Protein AF-A0A518H692-F1 (afdb_monomer_lite)

Radius of gyration: 37.6 Å; chains: 1; bounding box: 102×54×109 Å

pLDDT: mean 84.06, std 17.87, range [44.78, 98.69]

Foldseek 3Di:
DDDDPPPPPPPPDPPPPPPPDPDDPVVLLVVLLVVCVVCLQFLLPAWDWDWDDDPNFIFIKIWGWDADPNDIDIDIDTQGGPPPVVSVVVVVVSSVVSNVVVVVVVVVVVVVVVVVVVVVVVVVVVVVVVPVPPPDDDDDDDDDDDDDDDDDDD

Secondary structure (DSSP, 8-state):
--------------------PPPPHHHHHHHHHHHHHHTHHHHHHH-EEEEEEETTEEEEEEEEEEEETTEEEEEEEEEEETT-HHHHHHHHHHHHHHHHHHHHHHHHHHHHHHHHHHHHHHHHHHHHHHHTTSSSS-----------------

Organism: NCBI:txid2527974

Sequence (154 aa):
MSDDPRRHDRPSGPGDGGRPTQPGLEERWDRVRAEMERAEFWLGRQGSIVLKPFEGRRYWVVRFRFDHEGRRRQGMLFIGREEDREMLRRARELLARFRSEALVLKLISRSARQAARARRGALRANRSARGDGLERDGREDVGERPLGTGWPSP

Structure (mmCIF, N/CA/C/O backbone):
data_AF-A0A518H692-F1
#
_entry.id   AF-A0A518H692-F1
#
loop_
_atom_site.group_PDB
_atom_site.id
_atom_site.type_symbol
_atom_site.label_atom_id
_atom_site.label_alt_id
_atom_site.label_comp_id
_atom_site.label_asym_id
_atom_site.label_entity_id
_atom_site.label_seq_id
_atom_site.pdbx_PDB_ins_code
_atom_site.Cartn_x
_atom_site.Cartn_y
_atom_site.Cartn_z
_atom_site.occupancy
_atom_site.B_iso_or_equiv
_atom_site.auth_seq_id
_atom_site.auth_comp_id
_atom_site.auth_asym_id
_atom_site.auth_atom_id
_atom_site.pdbx_PDB_model_num
ATOM 1 N N . MET A 1 1 ? -33.175 18.130 69.066 1.00 57.53 1 MET A N 1
ATOM 2 C CA . MET A 1 1 ? -33.574 18.555 67.709 1.00 57.53 1 MET A CA 1
ATOM 3 C C . MET A 1 1 ? -32.541 19.575 67.275 1.00 57.53 1 MET A C 1
ATOM 5 O O . MET A 1 1 ? -32.634 20.720 67.687 1.00 57.53 1 MET A O 1
ATOM 9 N N . SER A 1 2 ? -31.486 19.110 66.606 1.00 60.28 2 SER A N 1
ATOM 10 C CA . SER A 1 2 ? -30.355 19.940 66.190 1.00 60.28 2 SER A CA 1
ATOM 11 C C . SER A 1 2 ? -30.378 20.032 64.674 1.00 60.28 2 SER A C 1
ATOM 13 O O . SER A 1 2 ? -30.159 19.033 63.994 1.00 60.28 2 SER A O 1
ATOM 15 N N . ASP A 1 3 ? -30.710 21.223 64.192 1.00 58.41 3 ASP A N 1
ATOM 16 C CA . ASP A 1 3 ? -30.524 21.658 62.814 1.00 58.41 3 ASP A CA 1
ATOM 17 C C . ASP A 1 3 ? -29.018 21.700 62.524 1.00 58.41 3 ASP A C 1
ATOM 19 O O . ASP A 1 3 ? -28.269 22.381 63.228 1.00 58.41 3 ASP A O 1
ATOM 23 N N . ASP A 1 4 ? -28.566 20.936 61.530 1.00 63.81 4 ASP A N 1
ATOM 24 C CA . ASP A 1 4 ? -27.183 20.935 61.050 1.00 63.81 4 ASP A CA 1
ATOM 25 C C . ASP A 1 4 ? -27.114 21.729 59.730 1.00 63.81 4 ASP A C 1
ATOM 27 O O . ASP A 1 4 ? -27.521 21.220 58.681 1.00 63.81 4 ASP A O 1
ATOM 31 N N . PRO A 1 5 ? -26.635 22.990 59.740 1.00 63.28 5 PRO A N 1
ATOM 32 C CA . PRO A 1 5 ? -26.647 23.864 58.568 1.00 63.28 5 PRO A CA 1
ATOM 33 C C . PRO A 1 5 ? -25.449 23.660 57.625 1.00 63.28 5 PRO A C 1
ATOM 35 O O . PRO A 1 5 ? -25.175 24.513 56.781 1.00 63.28 5 PRO A O 1
ATOM 38 N N . ARG A 1 6 ? -24.715 22.544 57.702 1.00 60.72 6 ARG A N 1
ATOM 39 C CA . ARG A 1 6 ? -23.552 22.293 56.828 1.00 60.72 6 ARG A CA 1
ATOM 40 C C . ARG A 1 6 ? -23.940 21.638 55.501 1.00 60.72 6 ARG A C 1
ATOM 42 O O . ARG A 1 6 ? -23.401 20.601 55.112 1.00 60.72 6 ARG A O 1
ATOM 49 N N . ARG A 1 7 ? -24.837 22.283 54.747 1.00 54.28 7 ARG A N 1
ATOM 50 C CA . ARG A 1 7 ? -24.915 22.068 53.294 1.00 54.28 7 ARG A CA 1
ATOM 51 C C . ARG A 1 7 ? -23.679 22.701 52.669 1.00 54.28 7 ARG A C 1
ATOM 53 O O . ARG A 1 7 ? -23.650 23.884 52.360 1.00 54.28 7 ARG A O 1
ATOM 60 N N . HIS A 1 8 ? -22.641 21.889 52.517 1.00 59.16 8 HIS A N 1
ATOM 61 C CA . HIS A 1 8 ? -21.540 22.193 51.624 1.00 59.16 8 HIS A CA 1
ATOM 62 C C . HIS A 1 8 ? -22.097 22.340 50.207 1.00 59.16 8 HIS A C 1
ATOM 64 O O . HIS A 1 8 ? -22.421 21.343 49.558 1.00 59.16 8 HIS A O 1
ATOM 70 N N . ASP A 1 9 ? -22.189 23.584 49.742 1.00 57.19 9 ASP A N 1
ATOM 71 C CA . ASP A 1 9 ? -22.130 23.915 48.326 1.00 57.19 9 ASP A CA 1
ATOM 72 C C . ASP A 1 9 ? -20.892 23.226 47.748 1.00 57.19 9 ASP A C 1
ATOM 74 O O . ASP A 1 9 ? -19.757 23.681 47.904 1.00 57.19 9 ASP A O 1
ATOM 78 N N . ARG A 1 10 ? -21.093 22.062 47.126 1.00 58.75 10 ARG A N 1
ATOM 79 C CA . ARG A 1 10 ? -20.091 21.512 46.224 1.00 58.75 10 ARG A CA 1
ATOM 80 C C . ARG A 1 10 ? -20.118 22.411 44.995 1.00 58.75 10 ARG A C 1
ATOM 82 O O . ARG A 1 10 ? -21.146 22.422 44.316 1.00 58.75 10 ARG A O 1
ATOM 89 N N . PRO A 1 11 ? -19.036 23.140 44.678 1.00 60.62 11 PRO A N 1
ATOM 90 C CA . PRO A 1 11 ? -18.952 23.806 43.395 1.00 60.62 11 PRO A CA 1
ATOM 91 C C . PRO A 1 11 ? -19.070 22.727 42.318 1.00 60.62 11 PRO A C 1
ATOM 93 O O . PRO A 1 11 ? -18.228 21.832 42.222 1.00 60.62 11 PRO A O 1
ATOM 96 N N . SER A 1 12 ? -20.155 22.786 41.547 1.00 61.19 12 SER A N 1
ATOM 97 C CA . SER A 1 12 ? -20.291 22.088 40.275 1.00 61.19 12 SER A CA 1
ATOM 98 C C . SER A 1 12 ? -19.097 22.488 39.417 1.00 61.19 12 SER A C 1
ATOM 100 O O . SER A 1 12 ? -19.062 23.587 38.868 1.00 61.19 12 SER A O 1
ATOM 102 N N . GLY A 1 13 ? -18.072 21.637 39.391 1.00 56.56 13 GLY A N 1
ATOM 103 C CA . GLY A 1 13 ? -16.849 21.894 38.647 1.00 56.56 13 GLY A CA 1
ATOM 104 C C . GLY A 1 13 ? -17.178 22.088 37.165 1.00 56.56 13 GLY A C 1
ATOM 105 O O . GLY A 1 13 ? -17.755 21.181 36.561 1.00 56.56 13 GLY A O 1
ATOM 106 N N . PRO A 1 14 ? -16.831 23.234 36.554 1.00 65.56 14 PRO A N 1
ATOM 107 C CA . PRO A 1 14 ? -16.897 23.388 35.115 1.00 65.56 14 PRO A CA 1
ATOM 108 C C . PRO A 1 14 ? -15.701 22.631 34.548 1.00 65.56 14 PRO A C 1
ATOM 110 O O . PRO A 1 14 ? -14.556 23.067 34.626 1.00 65.56 14 PRO A O 1
ATOM 113 N N . GLY A 1 15 ? -15.961 21.434 34.053 1.00 53.59 15 GLY A N 1
ATOM 114 C CA . GLY A 1 15 ? -14.904 20.580 33.555 1.00 53.59 15 GLY A CA 1
ATOM 115 C C . GLY A 1 15 ? -15.472 19.280 33.050 1.00 53.59 15 GLY A C 1
ATOM 116 O O . GLY A 1 15 ? -15.056 18.218 33.504 1.00 53.59 15 GLY A O 1
ATOM 117 N N . ASP A 1 16 ? -16.408 19.361 32.102 1.00 56.88 16 ASP A N 1
ATOM 118 C CA . ASP A 1 16 ? -16.485 18.334 31.066 1.00 56.88 16 ASP A CA 1
ATOM 119 C C . ASP A 1 16 ? -15.114 18.344 30.378 1.00 56.88 16 ASP A C 1
ATOM 121 O O . ASP A 1 16 ? -14.845 19.124 29.464 1.00 56.88 16 ASP A O 1
ATOM 125 N N . GLY A 1 17 ? -14.173 17.628 30.999 1.00 51.72 17 GLY A N 1
ATOM 126 C CA . GLY A 1 17 ? -12.776 17.582 30.631 1.00 51.72 17 GLY A CA 1
ATOM 127 C C . GLY A 1 17 ? -12.732 17.041 29.226 1.00 51.72 17 GLY A C 1
ATOM 128 O O . GLY A 1 17 ? -12.916 15.839 29.048 1.00 51.72 17 GLY A O 1
ATOM 129 N N . GLY A 1 18 ? -12.563 17.966 28.273 1.00 50.31 18 GLY A N 1
ATOM 130 C CA . GLY A 1 18 ? -12.725 17.779 26.841 1.00 50.31 18 GLY A CA 1
ATOM 131 C C . GLY A 1 18 ? -12.237 16.413 26.415 1.00 50.31 18 GLY A C 1
ATOM 132 O O . GLY A 1 18 ? -11.042 16.203 26.195 1.00 50.31 18 GLY A O 1
ATOM 133 N N . ARG A 1 19 ? -13.173 15.463 26.339 1.00 61.16 19 ARG A N 1
ATOM 134 C CA . ARG A 1 19 ? -12.889 14.131 25.834 1.00 61.16 19 ARG A CA 1
ATOM 135 C C . ARG A 1 19 ? -12.364 14.387 24.425 1.00 61.16 19 ARG A C 1
ATOM 137 O O . ARG A 1 19 ? -13.111 14.988 23.655 1.00 61.16 19 ARG A O 1
ATOM 144 N N . PRO A 1 20 ? -11.106 14.037 24.099 1.00 64.19 20 PRO A N 1
ATOM 145 C CA . PRO A 1 20 ? -10.523 14.401 22.818 1.00 64.19 20 PRO A CA 1
ATOM 146 C C . PRO A 1 20 ? -11.466 13.897 21.733 1.00 64.19 20 PRO A C 1
ATOM 148 O O . PRO A 1 20 ? -11.676 12.685 21.605 1.00 64.19 20 PRO A O 1
ATOM 151 N N . THR A 1 21 ? -12.120 14.838 21.046 1.00 72.44 21 THR A N 1
ATOM 152 C CA . THR A 1 21 ? -13.078 14.539 19.990 1.00 72.44 21 THR A CA 1
ATOM 153 C C . THR A 1 21 ? -12.344 13.638 19.023 1.00 72.44 21 THR A C 1
ATOM 155 O O . THR A 1 21 ? -11.266 13.996 18.545 1.00 72.44 21 THR A O 1
ATOM 158 N N . GLN A 1 22 ? -12.852 12.420 18.827 1.00 74.44 22 GLN A N 1
ATOM 159 C CA . GLN A 1 22 ? -12.154 11.478 17.967 1.00 74.44 22 GLN A CA 1
ATOM 160 C C . GLN A 1 22 ? -11.944 12.146 16.606 1.00 74.44 22 GLN A C 1
ATOM 162 O O . GLN A 1 22 ? -12.906 12.708 16.073 1.00 74.44 22 GLN A O 1
ATOM 167 N N . PRO A 1 23 ? -10.717 12.099 16.056 1.00 84.44 23 PRO A N 1
ATOM 168 C CA . PRO A 1 23 ? -10.429 12.720 14.773 1.00 84.44 23 PRO A CA 1
ATOM 169 C C . PRO A 1 23 ? -11.419 12.203 13.735 1.00 84.44 23 PRO A C 1
ATOM 171 O O . PRO A 1 23 ? -11.777 11.018 13.763 1.00 84.44 23 PRO A O 1
ATOM 174 N N . GLY A 1 24 ? -11.877 13.082 12.845 1.00 93.06 24 GLY A N 1
ATOM 175 C CA . GLY A 1 24 ? -12.827 12.725 11.793 1.00 93.06 24 GLY A CA 1
ATOM 176 C C . GLY A 1 24 ? -12.300 11.585 10.916 1.00 93.06 24 GLY A C 1
ATOM 177 O O . GLY A 1 24 ? -11.098 11.323 10.868 1.00 93.06 24 GLY A O 1
ATOM 178 N N . LEU A 1 25 ? -13.198 10.885 10.214 1.00 93.50 25 LEU A N 1
ATOM 179 C CA . LEU A 1 25 ? -12.823 9.774 9.328 1.00 93.50 25 LEU A CA 1
ATOM 180 C C . LEU A 1 25 ? -11.729 10.177 8.326 1.00 93.50 25 LEU A C 1
ATOM 182 O O . LEU A 1 25 ? -10.778 9.423 8.147 1.00 93.50 25 LEU A O 1
ATOM 186 N N . GLU A 1 26 ? -11.853 11.361 7.721 1.00 95.75 26 GLU A N 1
ATOM 187 C CA . GLU A 1 26 ? -10.888 11.872 6.740 1.00 95.75 26 GLU A CA 1
ATOM 188 C C . GLU A 1 26 ? -9.513 12.116 7.362 1.00 95.75 26 GLU A C 1
ATOM 190 O O . GLU A 1 26 ? -8.518 11.619 6.853 1.00 95.75 26 GLU A O 1
ATOM 195 N N . GLU A 1 27 ? -9.449 12.749 8.533 1.00 95.81 27 GLU A N 1
ATOM 196 C CA . GLU A 1 27 ? -8.177 12.997 9.215 1.00 95.81 27 GLU A CA 1
ATOM 197 C C . GLU A 1 27 ? -7.475 11.689 9.618 1.00 95.81 27 GLU A C 1
ATOM 199 O O . GLU A 1 27 ? -6.256 11.553 9.499 1.00 95.81 27 GLU A O 1
ATOM 204 N N . ARG A 1 28 ? -8.239 10.688 10.079 1.00 96.06 28 ARG A N 1
ATOM 205 C CA . ARG A 1 28 ? -7.686 9.352 10.352 1.00 96.06 28 ARG A CA 1
ATOM 206 C C . ARG A 1 28 ? -7.175 8.698 9.075 1.00 96.06 28 ARG A C 1
ATOM 208 O O . ARG A 1 28 ? -6.087 8.123 9.084 1.00 96.06 28 ARG A O 1
ATOM 215 N N . TRP A 1 29 ? -7.950 8.789 7.997 1.00 97.69 29 TRP A N 1
ATOM 216 C CA . TRP A 1 29 ? -7.578 8.233 6.706 1.00 97.69 29 TRP A CA 1
ATOM 217 C C . TRP A 1 29 ? -6.313 8.888 6.147 1.00 97.69 29 TRP A C 1
ATOM 219 O O . TRP A 1 29 ? -5.428 8.163 5.703 1.00 97.69 29 TRP A O 1
ATOM 229 N N . ASP A 1 30 ? -6.169 10.208 6.237 1.00 97.81 30 ASP A N 1
ATOM 230 C CA . ASP A 1 30 ? -4.988 10.926 5.751 1.00 97.81 30 ASP A CA 1
ATOM 231 C C . ASP A 1 30 ? -3.711 10.474 6.458 1.00 97.81 30 ASP A C 1
ATOM 233 O O . ASP A 1 30 ? -2.684 10.254 5.811 1.00 97.81 30 ASP A O 1
ATOM 237 N N . ARG A 1 31 ? -3.776 10.230 7.773 1.00 97.62 31 ARG A N 1
ATOM 238 C CA . ARG A 1 31 ? -2.643 9.659 8.516 1.00 97.62 31 ARG A CA 1
ATOM 239 C C . ARG A 1 31 ? -2.301 8.254 8.025 1.00 97.62 31 ARG A C 1
ATOM 241 O O . ARG A 1 31 ? -1.138 7.974 7.744 1.00 97.62 31 ARG A O 1
ATOM 248 N N . VAL A 1 32 ? -3.299 7.375 7.896 1.00 97.94 32 VAL A N 1
ATOM 249 C CA . VAL A 1 32 ? -3.096 5.997 7.408 1.00 97.94 32 VAL A CA 1
ATOM 250 C C . VAL A 1 32 ? -2.525 6.002 5.993 1.00 97.94 32 VAL A C 1
ATOM 252 O O . VAL A 1 32 ? -1.575 5.274 5.707 1.00 97.94 32 VAL A O 1
ATOM 255 N N . ARG A 1 33 ? -3.072 6.846 5.118 1.00 98.50 33 ARG A N 1
ATOM 256 C CA . ARG A 1 33 ? -2.618 7.033 3.745 1.00 98.50 33 ARG A CA 1
ATOM 257 C C . ARG A 1 33 ? -1.160 7.481 3.712 1.00 98.50 33 ARG A C 1
ATOM 259 O O . ARG A 1 33 ? -0.373 6.829 3.035 1.00 98.50 33 ARG A O 1
ATOM 266 N N . ALA A 1 34 ? -0.789 8.513 4.469 1.00 98.38 34 ALA A N 1
ATOM 267 C CA . ALA A 1 34 ? 0.583 9.013 4.513 1.00 98.38 34 ALA A CA 1
ATOM 268 C C . ALA A 1 34 ? 1.578 7.938 4.988 1.00 98.38 34 ALA A C 1
ATOM 270 O O . ALA A 1 34 ? 2.657 7.793 4.413 1.00 98.38 34 ALA A O 1
ATOM 271 N N . GLU A 1 35 ? 1.218 7.135 5.995 1.00 98.25 35 GLU A N 1
ATOM 272 C CA . GLU A 1 35 ? 2.060 6.010 6.431 1.00 98.25 35 GLU A CA 1
ATOM 273 C C . GLU A 1 35 ? 2.166 4.904 5.374 1.00 98.25 35 GLU A C 1
ATOM 275 O O . GLU A 1 35 ? 3.233 4.316 5.180 1.00 98.25 35 GLU A O 1
ATOM 280 N N . MET A 1 36 ? 1.069 4.609 4.673 1.00 98.44 36 MET A N 1
ATOM 281 C CA . MET A 1 36 ? 1.078 3.639 3.581 1.00 98.44 36 MET A CA 1
ATOM 282 C C . MET A 1 36 ? 1.933 4.126 2.405 1.00 98.44 36 MET A C 1
ATOM 284 O O . MET A 1 36 ? 2.708 3.338 1.870 1.00 98.44 36 MET A O 1
ATOM 288 N N . GLU A 1 37 ? 1.847 5.404 2.039 1.00 98.25 37 GLU A N 1
ATOM 289 C CA . GLU A 1 37 ? 2.678 6.027 1.000 1.00 98.25 37 GLU A CA 1
ATOM 290 C C . GLU A 1 37 ? 4.166 6.004 1.391 1.00 98.25 37 GLU A C 1
ATOM 292 O O . GLU A 1 37 ? 5.004 5.586 0.595 1.00 98.25 37 GLU A O 1
ATOM 297 N N . ARG A 1 38 ? 4.515 6.300 2.654 1.00 97.69 38 ARG A N 1
ATOM 298 C CA . ARG A 1 38 ? 5.897 6.146 3.160 1.00 97.69 38 ARG A CA 1
ATOM 299 C C . ARG A 1 38 ? 6.445 4.723 3.009 1.00 97.69 38 ARG A C 1
ATOM 301 O O . ARG A 1 38 ? 7.649 4.535 2.832 1.00 97.69 38 ARG A O 1
ATOM 308 N N . ALA A 1 39 ? 5.579 3.717 3.100 1.00 97.19 39 ALA A N 1
ATOM 309 C CA . ALA A 1 39 ? 5.936 2.305 2.991 1.00 97.19 39 ALA A CA 1
ATOM 310 C C . ALA A 1 39 ? 5.647 1.697 1.603 1.00 97.19 39 ALA A C 1
ATOM 312 O O . ALA A 1 39 ? 5.743 0.473 1.448 1.00 97.19 39 ALA A O 1
ATOM 313 N N . GLU A 1 40 ? 5.315 2.514 0.598 1.00 97.38 40 GLU A N 1
ATOM 314 C CA . GLU A 1 40 ? 4.817 2.087 -0.716 1.00 97.38 40 GLU A CA 1
ATOM 315 C C . GLU A 1 40 ? 5.676 0.988 -1.350 1.00 97.38 40 GLU A C 1
ATOM 317 O O . GLU A 1 40 ? 5.162 -0.069 -1.729 1.00 97.38 40 GLU A O 1
ATOM 322 N N . PHE A 1 41 ? 6.998 1.189 -1.399 1.00 95.69 41 PHE A N 1
ATOM 323 C CA . PHE A 1 41 ? 7.930 0.243 -2.017 1.00 95.69 41 PHE A CA 1
ATOM 324 C C . PHE A 1 41 ? 7.805 -1.178 -1.441 1.00 95.69 41 PHE A C 1
ATOM 326 O O . PHE A 1 41 ? 7.829 -2.175 -2.173 1.00 95.69 41 PHE A O 1
ATOM 333 N N . TRP A 1 42 ? 7.642 -1.296 -0.122 1.00 96.81 42 TRP A N 1
ATOM 334 C CA . TRP A 1 42 ? 7.488 -2.586 0.550 1.00 96.81 42 TRP A CA 1
ATOM 335 C C . TRP A 1 42 ? 6.068 -3.133 0.409 1.00 96.81 42 TRP A C 1
ATOM 337 O O . TRP A 1 42 ? 5.882 -4.339 0.196 1.00 96.81 42 TRP A O 1
ATOM 347 N N . LEU A 1 43 ? 5.068 -2.256 0.488 1.00 97.44 43 LEU A N 1
ATOM 348 C CA . LEU A 1 43 ? 3.658 -2.611 0.368 1.00 97.44 43 LEU A CA 1
ATOM 349 C C . LEU A 1 43 ? 3.308 -3.147 -1.022 1.00 97.44 43 LEU A C 1
ATOM 351 O O . LEU A 1 43 ? 2.680 -4.206 -1.116 1.00 97.44 43 LEU A O 1
ATOM 355 N N . GLY A 1 44 ? 3.779 -2.503 -2.090 1.00 96.56 44 GLY A N 1
ATOM 356 C CA . GLY A 1 44 ? 3.548 -2.945 -3.467 1.00 96.56 44 GLY A CA 1
ATOM 357 C C . GLY A 1 44 ? 4.117 -4.339 -3.756 1.00 96.56 44 GLY A C 1
ATOM 358 O O . GLY A 1 44 ? 3.573 -5.081 -4.572 1.00 96.56 44 GLY A O 1
ATOM 359 N N . ARG A 1 45 ? 5.175 -4.748 -3.041 1.00 94.38 45 ARG A N 1
ATOM 360 C CA . ARG A 1 45 ? 5.835 -6.051 -3.237 1.00 94.38 45 ARG A CA 1
ATOM 361 C C . ARG A 1 45 ? 5.252 -7.176 -2.390 1.00 94.38 45 ARG A C 1
ATOM 363 O O . ARG A 1 45 ? 5.187 -8.311 -2.855 1.00 94.38 45 ARG A O 1
ATOM 370 N N . GLN A 1 46 ? 4.921 -6.896 -1.130 1.00 95.75 46 GLN A N 1
ATOM 371 C CA . GLN A 1 46 ? 4.594 -7.935 -0.141 1.00 95.75 46 GLN A CA 1
ATOM 372 C C . GLN A 1 46 ? 3.605 -7.487 0.944 1.00 95.75 46 GLN A C 1
ATOM 374 O O . GLN A 1 46 ? 3.428 -8.191 1.942 1.00 95.75 46 GLN A O 1
ATOM 379 N N . GLY A 1 47 ? 2.963 -6.331 0.773 1.00 97.31 47 GLY A N 1
ATOM 380 C CA . GLY A 1 47 ? 1.940 -5.841 1.689 1.00 97.31 47 GLY A CA 1
ATOM 381 C C . GLY A 1 47 ? 0.721 -6.760 1.708 1.00 97.31 47 GLY A C 1
ATOM 382 O O . GLY A 1 47 ? 0.278 -7.246 0.665 1.00 97.31 47 GLY A O 1
ATOM 383 N N . SER A 1 48 ? 0.159 -7.005 2.889 1.00 98.00 48 SER A N 1
ATOM 384 C CA . SER A 1 48 ? -1.115 -7.718 3.048 1.00 98.00 48 SER A CA 1
ATOM 385 C C . SER A 1 48 ? -1.929 -7.116 4.182 1.00 98.00 48 SER A C 1
ATOM 387 O O . SER A 1 48 ? -1.368 -6.721 5.201 1.00 98.00 48 SER A O 1
ATOM 389 N N . ILE A 1 49 ? -3.246 -7.052 4.001 1.00 98.50 49 ILE A N 1
ATOM 390 C CA . ILE A 1 49 ? -4.173 -6.573 5.025 1.00 98.50 49 ILE A CA 1
ATOM 391 C C . ILE A 1 49 ? -4.704 -7.780 5.789 1.00 98.50 49 ILE A C 1
ATOM 393 O O . ILE A 1 49 ? -5.173 -8.740 5.177 1.00 98.50 49 ILE A O 1
ATOM 397 N N . VAL A 1 50 ? -4.617 -7.736 7.113 1.00 98.25 50 VAL A N 1
ATOM 398 C CA . VAL A 1 50 ? -5.097 -8.794 8.005 1.00 98.25 50 VAL A CA 1
ATOM 399 C C . VAL A 1 50 ? -5.857 -8.188 9.177 1.00 98.25 50 VAL A C 1
ATOM 401 O O . VAL A 1 50 ? -5.627 -7.039 9.545 1.00 98.25 50 VAL A O 1
ATOM 404 N N . LEU A 1 51 ? -6.755 -8.967 9.769 1.00 98.25 51 LEU A N 1
ATOM 405 C CA . LEU A 1 51 ? -7.445 -8.601 11.000 1.00 98.25 51 LEU A CA 1
ATOM 406 C C . LEU A 1 51 ? -6.649 -9.144 12.192 1.00 98.25 51 LEU A C 1
ATOM 408 O O . LEU A 1 51 ? -6.342 -10.338 12.228 1.00 98.25 51 LEU A O 1
ATOM 412 N N . LYS A 1 52 ? -6.298 -8.289 13.156 1.00 97.44 52 LYS A N 1
ATOM 413 C CA . LYS A 1 52 ? -5.471 -8.652 14.315 1.00 97.44 52 LYS A CA 1
ATOM 414 C C . LYS A 1 52 ? -6.164 -8.266 15.630 1.00 97.44 52 LYS A C 1
ATOM 416 O O . LYS A 1 52 ? -6.633 -7.133 15.735 1.00 97.44 52 LYS A O 1
ATOM 421 N N . PRO A 1 53 ? -6.225 -9.161 16.634 1.00 97.50 53 PRO A N 1
ATOM 422 C CA . PRO A 1 53 ? -6.672 -8.790 17.971 1.00 97.50 53 PRO A CA 1
ATOM 423 C C . PRO A 1 53 ? -5.620 -7.916 18.678 1.00 97.50 53 PRO A C 1
ATOM 425 O O . PRO A 1 53 ? -4.421 -8.195 18.598 1.00 97.50 53 PRO A O 1
ATOM 428 N N . PHE A 1 54 ? -6.069 -6.866 19.361 1.00 95.31 54 PHE A N 1
ATOM 429 C CA . PHE A 1 54 ? -5.259 -5.961 20.175 1.00 95.31 54 PHE A CA 1
ATOM 430 C C . PHE A 1 54 ? -6.139 -5.347 21.275 1.00 95.31 54 PHE A C 1
ATOM 432 O O . PHE A 1 54 ? -7.204 -4.811 20.975 1.00 95.31 54 PHE A O 1
ATOM 439 N N . GLU A 1 55 ? -5.725 -5.471 2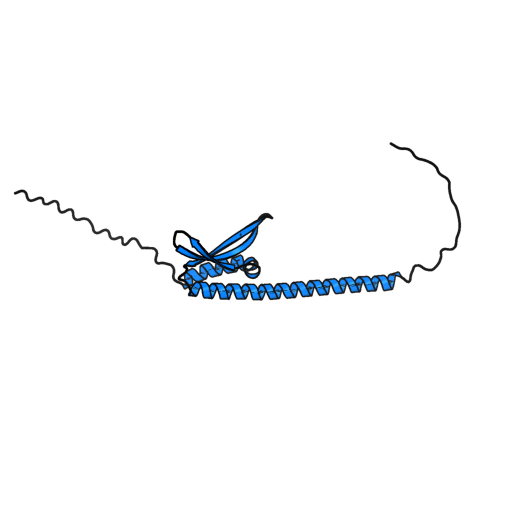2.541 1.00 94.38 55 GLU A N 1
ATOM 440 C CA . GLU A 1 55 ? -6.436 -4.913 23.711 1.00 94.38 55 GLU A CA 1
ATOM 441 C C . GLU A 1 55 ? -7.943 -5.248 23.755 1.00 94.38 55 GLU A C 1
ATOM 443 O O . GLU A 1 55 ? -8.798 -4.389 23.955 1.00 94.38 55 GLU A O 1
ATOM 448 N N . GLY A 1 56 ? -8.293 -6.514 23.500 1.00 96.12 56 GLY A N 1
ATOM 449 C CA . GLY A 1 56 ? -9.688 -6.980 23.529 1.00 96.12 56 GLY A CA 1
ATOM 450 C C . GLY A 1 56 ? -10.555 -6.515 22.350 1.00 96.12 56 GLY A C 1
ATOM 451 O O . GLY A 1 56 ? -11.751 -6.790 22.326 1.00 96.12 56 GLY A O 1
ATOM 452 N N . ARG A 1 57 ? -9.972 -5.838 21.355 1.00 97.00 57 ARG A N 1
ATOM 453 C CA . ARG A 1 57 ? -10.641 -5.416 20.114 1.00 97.00 57 ARG A CA 1
ATOM 454 C C . ARG A 1 57 ? -9.920 -5.979 18.896 1.00 97.00 57 ARG A C 1
ATOM 456 O O . ARG A 1 57 ? -8.809 -6.494 19.006 1.00 97.00 57 ARG A O 1
ATOM 463 N N . ARG A 1 58 ? -10.541 -5.903 17.719 1.00 97.88 58 ARG A N 1
ATOM 464 C CA . ARG A 1 58 ? -9.930 -6.339 16.455 1.00 97.88 58 ARG A CA 1
ATOM 465 C C . ARG A 1 58 ? -9.677 -5.136 15.559 1.00 97.88 58 ARG A C 1
ATOM 467 O O . ARG A 1 58 ? -10.520 -4.252 15.444 1.00 97.88 58 ARG A O 1
ATOM 474 N N . TYR A 1 59 ? -8.506 -5.117 14.935 1.00 98.12 59 TYR A N 1
ATOM 475 C CA . TYR A 1 59 ? -8.050 -4.028 14.081 1.00 98.12 59 TYR A CA 1
ATOM 476 C C . TYR A 1 59 ? -7.582 -4.554 12.733 1.00 98.12 59 TYR A C 1
ATOM 478 O O . TYR A 1 59 ? -6.874 -5.564 12.653 1.00 98.12 59 TYR A O 1
ATOM 486 N N . TRP A 1 60 ? -7.946 -3.847 11.671 1.00 98.44 60 TRP A N 1
ATOM 487 C CA . TRP A 1 60 ? -7.341 -4.034 10.365 1.00 98.44 60 TRP A CA 1
ATOM 488 C C . TRP A 1 60 ? -5.927 -3.469 10.388 1.00 98.44 60 TRP A C 1
ATOM 490 O O . TRP A 1 60 ? -5.709 -2.311 10.748 1.00 98.44 60 TRP A O 1
ATOM 500 N N . VAL A 1 61 ? -4.962 -4.292 9.990 1.00 98.38 61 VAL A N 1
ATOM 501 C CA . VAL A 1 61 ? -3.557 -3.899 9.902 1.00 98.38 61 VAL A CA 1
ATOM 502 C C . VAL A 1 61 ? -2.981 -4.271 8.545 1.00 98.38 61 VAL A C 1
ATOM 504 O O . VAL A 1 61 ? -3.258 -5.347 8.009 1.00 98.38 61 VAL A O 1
ATOM 507 N N . VAL A 1 62 ? -2.136 -3.401 7.999 1.00 98.38 62 VAL A N 1
ATOM 508 C CA . VAL A 1 62 ? -1.280 -3.726 6.858 1.00 98.38 62 VAL A CA 1
ATOM 509 C C . VAL A 1 62 ? 0.040 -4.253 7.389 1.00 98.38 62 VAL A C 1
ATOM 511 O O . VAL A 1 62 ? 0.748 -3.547 8.100 1.00 98.38 62 VAL A O 1
ATOM 514 N N . ARG A 1 63 ? 0.398 -5.488 7.041 1.00 97.94 63 ARG A N 1
ATOM 515 C CA . ARG A 1 63 ? 1.709 -6.070 7.354 1.00 97.94 63 ARG A CA 1
ATOM 516 C C . ARG A 1 63 ? 2.588 -6.111 6.113 1.00 97.94 63 ARG A C 1
ATOM 518 O O . ARG A 1 63 ? 2.116 -6.437 5.022 1.00 97.94 63 ARG A O 1
ATOM 525 N N . PHE A 1 64 ? 3.873 -5.859 6.301 1.00 97.62 64 PHE A N 1
ATOM 526 C CA . PHE A 1 64 ? 4.897 -5.991 5.268 1.00 97.62 64 PHE A CA 1
ATOM 527 C C . PHE A 1 64 ? 6.230 -6.380 5.893 1.00 97.62 64 PHE A C 1
ATOM 529 O O . PHE A 1 64 ? 6.386 -6.391 7.113 1.00 97.62 64 PHE A O 1
ATOM 536 N N . ARG A 1 65 ? 7.198 -6.735 5.052 1.00 96.75 65 ARG A N 1
ATOM 537 C CA . ARG A 1 65 ? 8.572 -6.969 5.491 1.00 96.75 65 ARG A CA 1
ATOM 538 C C . ARG A 1 65 ? 9.484 -5.934 4.855 1.00 96.75 65 ARG A C 1
ATOM 540 O O . ARG A 1 65 ? 9.203 -5.466 3.754 1.00 96.75 65 ARG A O 1
ATOM 547 N N . PHE A 1 66 ? 10.552 -5.600 5.548 1.00 95.31 66 PHE A N 1
ATOM 548 C CA . PHE A 1 66 ? 11.582 -4.690 5.071 1.00 95.31 66 PHE A CA 1
ATOM 549 C C . PHE A 1 66 ? 12.928 -5.141 5.627 1.00 95.31 66 PHE A C 1
ATOM 551 O O . PHE A 1 66 ? 12.973 -5.859 6.630 1.00 95.31 66 PHE A O 1
ATOM 558 N N . ASP A 1 67 ? 14.005 -4.751 4.960 1.00 95.44 67 ASP A N 1
ATOM 559 C CA . ASP A 1 67 ? 15.357 -5.020 5.434 1.00 95.44 67 ASP A CA 1
ATOM 560 C C . ASP A 1 67 ? 15.853 -3.815 6.236 1.00 95.44 67 ASP A C 1
ATOM 562 O O . ASP A 1 67 ? 15.725 -2.669 5.806 1.00 95.44 67 ASP A O 1
ATOM 566 N N . HIS A 1 68 ? 16.392 -4.078 7.421 1.00 93.38 68 HIS A N 1
ATOM 567 C CA . HIS A 1 68 ? 16.975 -3.079 8.307 1.00 93.38 68 HIS A CA 1
ATOM 568 C C . HIS A 1 68 ? 18.261 -3.659 8.888 1.00 93.38 68 HIS A C 1
ATOM 570 O O . HIS A 1 68 ? 18.227 -4.729 9.499 1.00 93.38 68 HIS A O 1
ATOM 576 N N . GLU A 1 69 ? 19.391 -2.995 8.628 1.00 95.12 69 GLU A N 1
ATOM 577 C CA . GLU A 1 69 ? 20.725 -3.444 9.065 1.00 95.12 69 GLU A CA 1
ATOM 578 C C . GLU A 1 69 ? 21.049 -4.882 8.610 1.00 95.12 69 GLU A C 1
ATOM 580 O O . GLU A 1 69 ? 21.519 -5.723 9.373 1.00 95.12 69 GLU A O 1
ATOM 585 N N . GLY A 1 70 ? 20.707 -5.208 7.357 1.00 95.31 70 GLY A N 1
ATOM 586 C CA . GLY A 1 70 ? 20.918 -6.543 6.782 1.00 95.31 70 GLY A CA 1
ATOM 587 C C . GLY A 1 70 ? 19.996 -7.639 7.334 1.00 95.31 70 GLY A C 1
ATOM 588 O O . GLY A 1 70 ? 20.124 -8.798 6.942 1.00 95.31 70 GLY A O 1
ATOM 589 N N . ARG A 1 71 ? 19.049 -7.304 8.221 1.00 95.62 71 ARG A N 1
ATOM 590 C CA . ARG A 1 71 ? 18.088 -8.250 8.800 1.00 95.62 71 ARG A CA 1
ATOM 591 C C . ARG A 1 71 ? 16.678 -7.974 8.300 1.00 95.62 71 ARG A C 1
ATOM 593 O O . ARG A 1 71 ? 16.211 -6.836 8.304 1.00 95.62 71 ARG A O 1
ATOM 600 N N . ARG A 1 72 ? 15.953 -9.041 7.959 1.00 95.06 72 ARG A N 1
ATOM 601 C CA . ARG A 1 72 ? 14.548 -8.944 7.556 1.00 95.06 72 ARG A CA 1
ATOM 602 C C . ARG A 1 72 ? 13.658 -8.727 8.779 1.00 95.06 72 ARG A C 1
ATOM 604 O O . ARG A 1 72 ? 13.577 -9.583 9.659 1.00 95.06 72 ARG A O 1
ATOM 611 N N . ARG A 1 73 ? 12.963 -7.595 8.824 1.00 96.50 73 ARG A N 1
ATOM 612 C CA . ARG A 1 73 ? 12.001 -7.216 9.870 1.00 96.50 73 ARG A CA 1
ATOM 613 C C . ARG A 1 73 ? 10.575 -7.236 9.322 1.00 96.50 73 ARG A C 1
ATOM 615 O O . ARG A 1 73 ? 10.358 -7.196 8.109 1.00 96.50 73 ARG A O 1
ATOM 622 N N . GLN A 1 74 ? 9.593 -7.318 10.218 1.00 97.19 74 GLN A N 1
ATOM 623 C CA . GLN A 1 74 ? 8.173 -7.209 9.881 1.00 97.19 74 GLN A CA 1
ATOM 624 C C . GLN A 1 74 ? 7.620 -5.886 10.413 1.00 97.19 74 GLN A C 1
ATOM 626 O O . GLN A 1 74 ? 7.655 -5.643 11.615 1.00 97.19 74 GLN A O 1
ATOM 631 N N . GLY A 1 75 ? 7.094 -5.060 9.511 1.00 96.69 75 GLY A N 1
ATOM 632 C CA . GLY A 1 75 ? 6.360 -3.839 9.831 1.00 96.69 75 GLY A CA 1
ATOM 633 C C . GLY A 1 75 ? 4.856 -4.098 9.881 1.00 96.69 75 GLY A C 1
ATOM 634 O O . GLY A 1 75 ? 4.345 -5.005 9.210 1.00 96.69 75 GLY A O 1
ATOM 635 N N . MET A 1 76 ? 4.149 -3.308 10.686 1.00 97.81 76 MET A N 1
ATOM 636 C CA . MET A 1 76 ? 2.687 -3.297 10.751 1.00 97.81 76 MET A CA 1
ATOM 637 C C . MET A 1 76 ? 2.193 -1.851 10.822 1.00 97.81 76 MET A C 1
ATOM 639 O O . MET A 1 76 ? 2.744 -1.064 11.585 1.00 97.81 76 MET A O 1
ATOM 643 N N . LEU A 1 77 ? 1.151 -1.525 10.060 1.00 97.69 77 LEU A N 1
ATOM 644 C CA . LEU A 1 77 ? 0.438 -0.247 10.114 1.00 97.69 77 LEU A CA 1
ATOM 645 C C . LEU A 1 77 ? -1.016 -0.514 10.479 1.00 97.69 77 LEU A C 1
ATOM 647 O O . LEU A 1 77 ? -1.654 -1.364 9.857 1.00 97.69 77 LEU A O 1
ATOM 651 N N . PHE A 1 78 ? -1.540 0.191 11.474 1.00 97.69 78 PHE A N 1
ATOM 652 C CA . PHE A 1 78 ? -2.947 0.097 11.851 1.00 97.69 78 PHE A CA 1
ATOM 653 C C . PHE A 1 78 ? -3.789 0.966 10.916 1.00 97.69 78 PHE A C 1
ATOM 655 O O . PHE A 1 78 ? -3.482 2.136 10.725 1.00 97.69 78 PHE A O 1
ATOM 662 N N . ILE A 1 79 ? -4.837 0.382 10.336 1.00 97.56 79 ILE A N 1
ATOM 663 C CA . ILE A 1 79 ? -5.784 1.085 9.458 1.00 97.56 79 ILE A CA 1
ATOM 664 C C . ILE A 1 79 ? -6.959 1.614 10.281 1.00 97.56 79 ILE A C 1
ATOM 666 O O . ILE A 1 79 ? -7.347 2.767 10.159 1.00 97.56 79 ILE A O 1
ATOM 670 N N . GLY A 1 80 ? -7.545 0.751 11.107 1.00 96.69 80 GLY A N 1
ATOM 671 C CA . GLY A 1 80 ? -8.794 1.022 11.809 1.00 96.69 80 GLY A CA 1
ATOM 672 C C . GLY A 1 80 ? -9.291 -0.209 12.551 1.00 96.69 80 GLY A C 1
ATOM 673 O O . GLY A 1 80 ? -8.647 -1.263 12.522 1.00 96.69 80 GLY A O 1
ATOM 674 N N . ARG A 1 81 ? -10.427 -0.084 13.226 1.00 97.31 81 ARG A N 1
ATOM 675 C CA . ARG A 1 81 ? -11.108 -1.193 13.900 1.00 97.31 81 ARG A CA 1
ATOM 676 C C . ARG A 1 81 ? -11.827 -2.088 12.895 1.00 97.31 81 ARG A C 1
ATOM 678 O O . ARG A 1 81 ? -11.964 -1.738 11.726 1.00 97.31 81 ARG A O 1
ATOM 685 N N . GLU A 1 82 ? -12.284 -3.253 13.340 1.00 97.94 82 GLU A N 1
ATOM 686 C CA . GLU A 1 82 ? -13.030 -4.210 12.513 1.00 97.94 82 GLU A CA 1
ATOM 687 C C . GLU A 1 82 ? -14.247 -3.573 11.821 1.00 97.94 82 GLU A C 1
ATOM 689 O O . GLU A 1 82 ? -14.498 -3.844 10.643 1.00 97.94 82 GLU A O 1
ATOM 694 N N . GLU A 1 83 ? -14.941 -2.680 12.529 1.00 97.00 83 GLU A N 1
ATOM 695 C CA . GLU A 1 83 ? -16.112 -1.934 12.067 1.00 97.00 83 GLU A CA 1
ATOM 696 C C . GLU A 1 83 ? -15.808 -0.837 11.026 1.00 97.00 83 GLU A C 1
ATOM 698 O O . GLU A 1 83 ? -16.712 -0.437 10.289 1.00 97.00 83 GLU A O 1
ATOM 703 N N . ASP A 1 84 ? -14.553 -0.394 10.884 1.00 96.69 84 ASP A N 1
ATOM 704 C CA . ASP A 1 84 ? -14.149 0.690 9.974 1.00 96.69 84 ASP A CA 1
ATOM 705 C C . ASP A 1 84 ? -14.041 0.216 8.506 1.00 96.69 84 ASP A C 1
ATOM 707 O O . ASP A 1 84 ? -12.980 0.263 7.869 1.00 96.69 84 ASP A O 1
ATOM 711 N N . ARG A 1 85 ? -15.158 -0.253 7.937 1.00 97.50 85 ARG A N 1
ATOM 712 C CA . ARG A 1 85 ? -15.216 -0.836 6.582 1.00 97.50 85 ARG A CA 1
ATOM 713 C C . ARG A 1 85 ? -14.759 0.126 5.487 1.00 97.50 85 ARG A C 1
ATOM 715 O O . ARG A 1 85 ? -14.141 -0.311 4.518 1.00 97.50 85 ARG A O 1
ATOM 722 N N . GLU A 1 86 ? -15.030 1.417 5.649 1.00 97.62 86 GLU A N 1
ATOM 723 C CA . GLU A 1 86 ? -14.633 2.432 4.673 1.00 97.62 86 GLU A CA 1
ATOM 724 C C . GLU A 1 86 ? -13.112 2.651 4.661 1.00 97.62 86 GLU A C 1
ATOM 726 O O . GLU A 1 86 ? -12.507 2.657 3.589 1.00 97.62 86 GLU A O 1
ATOM 731 N N . MET A 1 87 ? -12.455 2.709 5.829 1.00 97.56 87 MET A N 1
ATOM 732 C CA . MET A 1 87 ? -10.985 2.774 5.879 1.00 97.56 87 MET A CA 1
ATOM 733 C C . MET A 1 87 ? -10.354 1.516 5.273 1.00 97.56 87 MET A C 1
ATOM 735 O O . MET A 1 87 ? -9.377 1.608 4.530 1.00 97.56 87 MET A O 1
ATOM 739 N N . LEU A 1 88 ? -10.939 0.338 5.520 1.00 98.31 88 LEU A N 1
ATOM 740 C CA . LEU A 1 88 ? -10.489 -0.908 4.900 1.00 98.31 88 LEU A CA 1
ATOM 741 C C . LEU A 1 88 ? -10.612 -0.876 3.369 1.00 98.31 88 LEU A C 1
ATOM 743 O O . LEU A 1 88 ? -9.693 -1.325 2.678 1.00 98.31 88 LEU A O 1
ATOM 747 N N . ARG A 1 89 ? -11.733 -0.378 2.834 1.00 98.56 89 ARG A N 1
ATOM 748 C CA . ARG A 1 89 ? -11.956 -0.251 1.386 1.00 98.56 89 ARG A CA 1
ATOM 749 C C . ARG A 1 89 ? -10.888 0.642 0.755 1.00 98.56 89 ARG A C 1
ATOM 751 O O . ARG A 1 89 ? -10.185 0.187 -0.148 1.00 98.56 89 ARG A O 1
ATOM 758 N N . ARG A 1 90 ? -10.693 1.850 1.294 1.00 98.62 90 ARG A N 1
ATOM 759 C CA . ARG A 1 90 ? -9.684 2.801 0.802 1.00 98.62 90 ARG A CA 1
ATOM 760 C C . ARG A 1 90 ? -8.259 2.239 0.902 1.00 98.62 90 ARG A C 1
ATOM 762 O O . ARG A 1 90 ? -7.483 2.346 -0.045 1.00 98.62 90 ARG A O 1
ATOM 769 N N . ALA A 1 91 ? -7.923 1.550 1.997 1.00 98.56 91 ALA A N 1
ATOM 770 C CA . ALA A 1 91 ? -6.620 0.895 2.156 1.00 98.56 91 ALA A CA 1
ATOM 771 C C . ALA A 1 91 ? -6.387 -0.222 1.124 1.00 98.56 91 ALA A C 1
ATOM 773 O O . ALA A 1 91 ? -5.276 -0.378 0.612 1.00 98.56 91 ALA A O 1
ATOM 774 N N . ARG A 1 92 ? -7.423 -1.005 0.791 1.00 98.69 92 ARG A N 1
ATOM 775 C CA . ARG A 1 92 ? -7.346 -2.039 -0.255 1.00 98.69 92 ARG A CA 1
ATOM 776 C C . ARG A 1 92 ? -7.113 -1.434 -1.633 1.00 98.69 92 ARG A C 1
ATOM 778 O O . ARG A 1 92 ? -6.276 -1.952 -2.369 1.00 98.69 92 ARG A O 1
ATOM 785 N N . GLU A 1 93 ? -7.815 -0.356 -1.959 1.00 98.69 93 GLU A N 1
ATOM 786 C CA . GLU A 1 93 ? -7.652 0.367 -3.225 1.00 98.69 93 GLU A CA 1
ATOM 787 C C . GLU A 1 93 ? -6.241 0.942 -3.359 1.00 98.69 93 GLU A C 1
ATOM 789 O O . GLU A 1 93 ? -5.574 0.715 -4.370 1.00 98.69 93 GLU A O 1
ATOM 794 N N . LEU A 1 94 ? -5.738 1.592 -2.308 1.00 98.50 94 LEU A N 1
ATOM 795 C CA . LEU A 1 94 ? -4.379 2.127 -2.289 1.00 98.50 94 LEU A CA 1
ATOM 796 C C . LEU A 1 94 ? -3.326 1.017 -2.440 1.00 98.50 94 LEU A C 1
ATOM 798 O O . LEU A 1 94 ? -2.415 1.121 -3.259 1.00 98.50 94 LEU A O 1
ATOM 802 N N . LEU A 1 95 ? -3.489 -0.102 -1.727 1.00 98.44 95 LEU A N 1
ATOM 803 C CA . LEU A 1 95 ? -2.589 -1.250 -1.856 1.00 98.44 95 LEU A CA 1
ATOM 804 C C . LEU A 1 95 ? -2.635 -1.878 -3.260 1.00 98.44 95 LEU A C 1
ATOM 806 O O . LEU A 1 95 ? -1.609 -2.348 -3.758 1.00 98.44 95 LEU A O 1
ATOM 810 N N . ALA A 1 96 ? -3.804 -1.912 -3.903 1.00 98.31 96 ALA A N 1
ATOM 811 C CA . ALA A 1 96 ? -3.942 -2.395 -5.274 1.00 98.31 96 ALA A CA 1
ATOM 812 C C . ALA A 1 96 ? -3.190 -1.493 -6.265 1.00 98.31 96 ALA A C 1
ATOM 814 O O . ALA A 1 96 ? -2.489 -2.016 -7.136 1.00 98.31 96 ALA A O 1
ATOM 815 N N . ARG A 1 97 ? -3.252 -0.167 -6.080 1.00 98.44 97 ARG A N 1
ATOM 816 C CA . ARG A 1 97 ? -2.472 0.797 -6.872 1.00 98.44 97 ARG A CA 1
ATOM 817 C C . ARG A 1 97 ? -0.971 0.550 -6.744 1.00 98.44 97 ARG A C 1
ATOM 819 O O . ARG A 1 97 ? -0.335 0.262 -7.756 1.00 98.44 97 ARG A O 1
ATOM 826 N N . PHE A 1 98 ? -0.437 0.484 -5.522 1.00 97.88 98 PHE A N 1
ATOM 827 C CA . PHE A 1 98 ? 0.990 0.196 -5.297 1.00 97.88 98 PHE A CA 1
ATOM 828 C C . PHE A 1 98 ? 1.448 -1.112 -5.956 1.00 97.88 98 PHE A C 1
ATOM 830 O O . PHE A 1 98 ? 2.549 -1.210 -6.498 1.00 97.88 98 PHE A O 1
ATOM 837 N N . ARG A 1 99 ? 0.600 -2.149 -5.937 1.00 97.50 99 ARG A N 1
ATOM 838 C CA . ARG A 1 99 ? 0.897 -3.425 -6.605 1.00 97.50 99 ARG A CA 1
ATOM 839 C C . ARG A 1 99 ? 0.917 -3.290 -8.123 1.00 97.50 99 ARG A C 1
ATOM 841 O O . ARG A 1 99 ? 1.792 -3.875 -8.758 1.00 97.50 99 ARG A O 1
ATOM 848 N N . SER A 1 100 ? -0.024 -2.547 -8.702 1.00 96.94 100 SER A N 1
ATOM 849 C CA . SER A 1 100 ? -0.057 -2.312 -10.148 1.00 96.94 100 SER A CA 1
ATOM 850 C C . SER A 1 100 ? 1.209 -1.592 -10.626 1.00 96.94 100 SER A C 1
ATOM 852 O O . SER A 1 100 ? 1.846 -2.034 -11.582 1.00 96.94 100 SER A O 1
ATOM 854 N N . GLU A 1 101 ? 1.663 -0.585 -9.883 1.00 95.69 101 GLU A N 1
ATOM 855 C CA . GLU A 1 101 ? 2.878 0.173 -10.186 1.00 95.69 101 GLU A CA 1
ATOM 856 C C . GLU A 1 101 ? 4.139 -0.692 -10.022 1.00 95.69 101 GLU A C 1
ATOM 858 O O . GLU A 1 101 ? 5.003 -0.741 -10.906 1.00 95.69 101 GLU A O 1
ATOM 863 N N . ALA A 1 102 ? 4.207 -1.496 -8.955 1.00 94.75 102 ALA A N 1
ATOM 864 C CA . ALA A 1 102 ? 5.299 -2.446 -8.748 1.00 94.75 102 ALA A CA 1
ATOM 865 C C . ALA A 1 102 ? 5.398 -3.501 -9.871 1.00 94.75 102 ALA A C 1
ATOM 867 O O . ALA A 1 102 ? 6.503 -3.931 -10.226 1.00 94.75 102 ALA A O 1
ATOM 868 N N . LEU A 1 103 ? 4.269 -3.924 -10.452 1.00 94.25 103 LEU A N 1
ATOM 869 C CA . LEU A 1 103 ? 4.253 -4.844 -11.593 1.00 94.25 103 LEU A CA 1
ATOM 870 C C . LEU A 1 103 ? 4.825 -4.197 -12.858 1.00 94.25 103 LEU A C 1
ATOM 872 O O . LEU A 1 103 ? 5.623 -4.839 -13.548 1.00 94.25 103 LEU A O 1
ATOM 876 N N . VAL A 1 104 ? 4.484 -2.935 -13.130 1.00 94.94 104 VAL A N 1
ATOM 877 C CA . VAL A 1 104 ? 5.039 -2.178 -14.264 1.00 94.94 104 VAL A CA 1
ATOM 878 C C . VAL A 1 104 ? 6.557 -2.053 -14.130 1.00 94.94 104 VAL A C 1
ATOM 880 O O . VAL A 1 104 ? 7.292 -2.419 -15.051 1.00 94.94 104 VAL A O 1
ATOM 883 N N . LEU A 1 105 ? 7.056 -1.657 -12.955 1.00 93.50 105 LEU A N 1
ATOM 884 C CA . LEU A 1 105 ? 8.499 -1.571 -12.697 1.00 93.50 105 LEU A CA 1
ATOM 885 C C . LEU A 1 105 ? 9.202 -2.925 -12.863 1.00 93.50 105 LEU A C 1
ATOM 887 O O . LEU A 1 105 ? 10.302 -3.004 -13.423 1.00 93.50 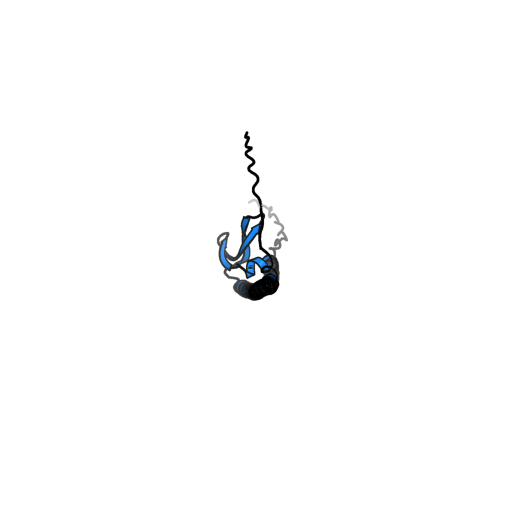105 LEU A O 1
ATOM 891 N N . LYS A 1 106 ? 8.567 -4.016 -12.418 1.00 91.94 106 LYS A N 1
ATOM 892 C CA . LYS A 1 106 ? 9.091 -5.378 -12.593 1.00 91.94 106 LYS A CA 1
ATOM 893 C C . LYS A 1 106 ? 9.185 -5.762 -14.070 1.00 91.94 106 LYS A C 1
ATOM 895 O O . LYS A 1 106 ? 10.169 -6.400 -14.459 1.00 91.94 106 LYS A O 1
ATOM 900 N N . LEU A 1 107 ? 8.193 -5.384 -14.875 1.00 95.44 107 LEU A N 1
ATOM 901 C CA . LEU A 1 107 ? 8.184 -5.627 -16.314 1.00 95.44 107 LEU A CA 1
ATOM 902 C C . LEU A 1 107 ? 9.307 -4.847 -17.004 1.00 95.44 107 LEU A C 1
ATOM 904 O O . LEU A 1 107 ? 10.138 -5.468 -17.665 1.00 95.44 107 LEU A O 1
ATOM 908 N N . ILE A 1 108 ? 9.414 -3.537 -16.756 1.00 95.56 108 ILE A N 1
ATOM 909 C CA . ILE A 1 108 ? 10.491 -2.684 -17.292 1.00 95.56 108 ILE A CA 1
ATOM 910 C C . ILE A 1 108 ? 11.865 -3.267 -16.931 1.00 95.56 108 ILE A C 1
ATOM 912 O O . ILE A 1 108 ? 12.717 -3.475 -17.796 1.00 95.56 108 ILE A O 1
ATOM 916 N N . SER A 1 109 ? 12.058 -3.638 -15.664 1.00 93.50 109 SER A N 1
ATOM 917 C CA . SER A 1 109 ? 13.309 -4.235 -15.174 1.00 93.50 109 SER A CA 1
ATOM 918 C C . SER A 1 109 ? 13.630 -5.586 -15.822 1.00 93.50 109 SER A C 1
ATOM 920 O O . SER A 1 109 ? 14.796 -5.979 -15.933 1.00 93.50 109 SER A O 1
ATOM 922 N N . ARG A 1 110 ? 12.615 -6.366 -16.207 1.00 95.31 110 ARG A N 1
ATOM 923 C CA . ARG A 1 110 ? 12.800 -7.629 -16.935 1.00 95.31 110 ARG A CA 1
ATOM 924 C C . ARG A 1 110 ? 13.213 -7.357 -18.379 1.00 95.31 110 ARG A C 1
ATOM 926 O O . ARG A 1 110 ? 14.203 -7.943 -18.818 1.00 95.31 110 ARG A O 1
ATOM 933 N N . SER A 1 111 ? 12.519 -6.452 -19.063 1.00 93.62 111 SER A N 1
ATOM 934 C CA . SER A 1 111 ? 12.810 -6.070 -20.448 1.00 93.62 111 SER A CA 1
ATOM 935 C C . SER A 1 111 ? 14.216 -5.481 -20.586 1.00 93.62 111 SER A C 1
ATOM 937 O O . SER A 1 111 ? 14.988 -5.919 -21.438 1.00 93.62 111 SER A O 1
ATOM 939 N N . ALA A 1 112 ? 14.618 -4.589 -19.675 1.00 95.38 112 ALA A N 1
ATOM 940 C CA . ALA A 1 112 ? 15.964 -4.014 -19.655 1.00 95.38 112 ALA A CA 1
ATOM 941 C C . ALA A 1 112 ? 17.060 -5.087 -19.501 1.00 95.38 112 ALA A C 1
ATOM 943 O O . ALA A 1 112 ? 18.067 -5.074 -20.213 1.00 95.38 112 ALA A O 1
ATOM 944 N N . ARG A 1 113 ? 16.853 -6.076 -18.618 1.00 94.94 113 ARG A N 1
ATOM 945 C CA . ARG A 1 113 ? 17.794 -7.198 -18.445 1.00 94.94 113 ARG A CA 1
ATOM 946 C C . ARG A 1 113 ? 17.889 -8.079 -19.688 1.00 94.94 113 ARG A C 1
ATOM 948 O O . ARG A 1 113 ? 18.979 -8.553 -20.004 1.00 94.94 113 ARG A O 1
ATOM 955 N N . GLN A 1 114 ? 16.778 -8.309 -20.382 1.00 9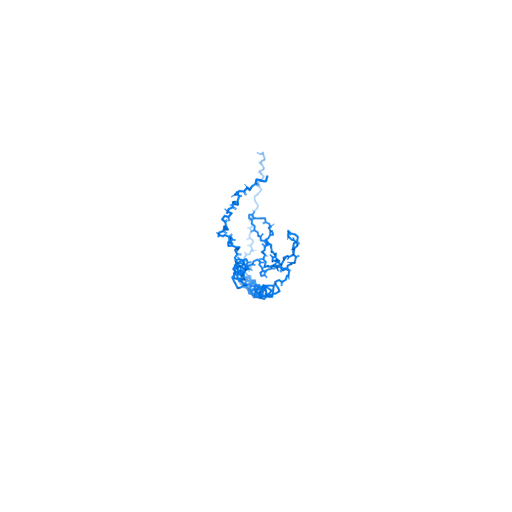4.50 114 GLN A N 1
ATOM 956 C CA . GLN A 1 114 ? 16.770 -9.070 -21.633 1.00 94.50 114 GLN A CA 1
ATOM 957 C C . GLN A 1 114 ? 17.531 -8.328 -22.737 1.00 94.50 114 GLN A C 1
ATOM 959 O O . GLN A 1 114 ? 18.426 -8.916 -23.344 1.00 94.50 114 GLN A O 1
ATOM 964 N N . ALA A 1 115 ? 17.275 -7.030 -22.917 1.00 95.81 115 ALA A N 1
ATOM 965 C CA . ALA A 1 115 ? 17.992 -6.197 -23.883 1.00 95.81 115 ALA A CA 1
ATOM 966 C C . ALA A 1 115 ? 19.507 -6.155 -23.604 1.00 95.81 115 ALA A C 1
ATOM 968 O O . ALA A 1 115 ? 20.320 -6.338 -24.511 1.00 95.81 115 ALA A O 1
ATOM 969 N N . ALA A 1 116 ? 19.907 -6.007 -22.336 1.00 93.12 116 ALA A N 1
ATOM 970 C CA . ALA A 1 116 ? 21.316 -6.027 -21.945 1.00 93.12 116 ALA A CA 1
ATOM 971 C C . ALA A 1 116 ? 22.000 -7.371 -22.258 1.00 93.12 116 ALA A C 1
ATOM 973 O O . ALA A 1 116 ? 23.153 -7.393 -22.698 1.00 93.12 116 ALA A O 1
ATOM 974 N N . ARG A 1 117 ? 21.300 -8.497 -22.062 1.00 93.62 117 ARG A N 1
ATOM 975 C CA . ARG A 1 117 ? 21.806 -9.835 -22.414 1.00 93.62 117 ARG A CA 1
ATOM 976 C C . ARG A 1 117 ? 21.954 -10.003 -23.924 1.00 93.62 117 ARG A C 1
ATOM 978 O O . ARG A 1 117 ? 23.013 -10.445 -24.362 1.00 93.62 117 ARG A O 1
ATOM 985 N N . ALA A 1 118 ? 20.950 -9.594 -24.699 1.00 94.19 118 ALA A N 1
ATOM 986 C CA . ALA A 1 118 ? 20.994 -9.644 -26.159 1.00 94.19 118 ALA A CA 1
ATOM 987 C C . ALA A 1 118 ? 22.171 -8.824 -26.712 1.00 94.19 118 ALA A C 1
ATOM 989 O O . ALA A 1 118 ? 22.967 -9.332 -27.500 1.00 94.19 118 ALA A O 1
ATOM 990 N N . ARG A 1 119 ? 22.366 -7.598 -26.204 1.00 93.75 119 ARG A N 1
ATOM 991 C CA . ARG A 1 119 ? 23.498 -6.741 -26.586 1.00 93.75 119 ARG A CA 1
ATOM 992 C C . ARG A 1 119 ? 24.848 -7.387 -26.271 1.00 93.75 119 ARG A C 1
ATOM 994 O O . ARG A 1 119 ? 25.744 -7.362 -27.108 1.00 93.75 119 ARG A O 1
ATOM 1001 N N . ARG A 1 120 ? 25.013 -7.983 -25.083 1.00 91.00 120 ARG A N 1
ATOM 1002 C CA . ARG A 1 120 ? 26.256 -8.692 -24.722 1.00 91.00 120 ARG A CA 1
ATOM 1003 C C . ARG A 1 120 ? 26.514 -9.898 -25.629 1.00 91.00 120 ARG A C 1
ATOM 1005 O O . ARG A 1 120 ? 27.666 -10.130 -25.980 1.00 91.00 120 ARG A O 1
ATOM 1012 N N . GLY A 1 121 ? 25.468 -10.632 -26.011 1.00 92.38 121 GLY A N 1
ATOM 1013 C CA . GLY A 1 121 ? 25.560 -11.736 -26.969 1.00 92.38 121 GLY A CA 1
ATOM 1014 C C . GLY A 1 121 ? 26.026 -11.267 -28.348 1.00 92.38 121 GLY A C 1
ATOM 1015 O O . GLY A 1 121 ? 27.013 -11.784 -28.862 1.00 92.38 121 GLY A O 1
ATOM 1016 N N . ALA A 1 122 ? 25.396 -10.221 -28.889 1.00 91.56 122 ALA A N 1
ATOM 1017 C CA . ALA A 1 122 ? 25.759 -9.644 -30.185 1.00 91.56 122 ALA A CA 1
ATOM 1018 C C . ALA A 1 122 ? 27.209 -9.126 -30.217 1.00 91.56 122 ALA A C 1
ATOM 1020 O O . ALA A 1 122 ? 27.947 -9.381 -31.164 1.00 91.56 122 ALA A O 1
ATOM 1021 N N . LEU 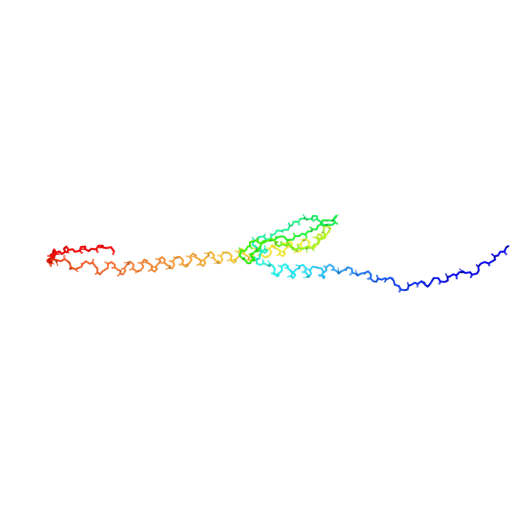A 1 123 ? 27.658 -8.455 -29.149 1.00 90.38 123 LEU A N 1
ATOM 1022 C CA . LEU A 1 123 ? 29.043 -7.983 -29.045 1.00 90.38 123 LEU A CA 1
ATOM 1023 C C . LEU A 1 123 ? 30.063 -9.131 -28.989 1.00 90.38 123 LEU A C 1
ATOM 1025 O O . LEU A 1 123 ? 31.160 -8.988 -29.524 1.00 90.38 123 LEU A O 1
ATOM 1029 N N . ARG A 1 124 ? 29.720 -10.262 -28.357 1.00 85.38 124 ARG A N 1
ATOM 1030 C CA . ARG A 1 124 ? 30.575 -11.461 -28.355 1.00 85.38 124 ARG A CA 1
ATOM 1031 C C . ARG A 1 124 ? 30.635 -12.105 -29.738 1.00 85.38 124 ARG A C 1
ATOM 1033 O O . ARG A 1 124 ? 31.734 -12.377 -30.202 1.00 85.38 124 ARG A O 1
ATOM 1040 N N . ALA A 1 125 ? 29.491 -12.261 -30.406 1.00 86.56 125 ALA A N 1
ATOM 1041 C CA . ALA A 1 125 ? 29.424 -12.810 -31.760 1.00 86.56 125 ALA A CA 1
ATOM 1042 C C . ALA A 1 125 ? 30.259 -11.982 -32.754 1.00 86.56 125 ALA A C 1
ATOM 1044 O O . ALA A 1 125 ? 31.075 -12.534 -33.488 1.00 86.56 125 ALA A O 1
ATOM 1045 N N . ASN A 1 126 ? 30.151 -10.649 -32.692 1.00 85.31 126 ASN A N 1
ATOM 1046 C CA . ASN A 1 126 ? 30.954 -9.751 -33.527 1.00 85.31 126 ASN A CA 1
ATOM 1047 C C . ASN A 1 126 ? 32.460 -9.837 -33.239 1.00 85.31 126 ASN A C 1
ATOM 1049 O O . ASN A 1 126 ? 33.263 -9.586 -34.134 1.00 85.31 126 ASN A O 1
ATOM 1053 N N . ARG A 1 127 ? 32.866 -10.162 -32.003 1.00 81.19 127 ARG A N 1
ATOM 1054 C CA . ARG A 1 127 ? 34.282 -10.338 -31.656 1.00 81.19 127 ARG A CA 1
ATOM 1055 C C . ARG A 1 127 ? 34.831 -11.653 -32.208 1.00 81.19 127 ARG A C 1
ATOM 1057 O O . ARG A 1 127 ? 35.913 -11.633 -32.776 1.00 81.19 127 ARG A O 1
ATOM 1064 N N . SER A 1 128 ? 34.083 -12.751 -32.091 1.00 77.06 128 SER A N 1
ATOM 1065 C CA . SER A 1 128 ? 34.467 -14.045 -32.674 1.00 77.06 128 SER A CA 1
ATOM 1066 C C . SER A 1 128 ? 34.599 -13.961 -34.195 1.00 77.06 128 SER A C 1
ATOM 1068 O O . SER A 1 128 ? 35.619 -14.364 -34.736 1.00 77.06 128 SER A O 1
ATOM 1070 N N . ALA A 1 129 ? 33.649 -13.303 -34.870 1.00 76.25 129 ALA A N 1
ATOM 1071 C CA . ALA A 1 129 ? 33.701 -13.103 -36.321 1.00 76.25 129 ALA A CA 1
ATOM 1072 C C . ALA A 1 129 ? 34.913 -12.275 -36.801 1.00 76.25 129 ALA A C 1
ATOM 1074 O O . ALA A 1 129 ? 35.289 -12.366 -37.963 1.00 76.25 129 ALA A O 1
ATOM 1075 N N . ARG A 1 130 ? 35.519 -11.456 -35.928 1.00 73.81 130 ARG A N 1
ATOM 1076 C CA . ARG A 1 130 ? 36.732 -10.679 -36.241 1.00 73.81 130 ARG A CA 1
ATOM 1077 C C . ARG A 1 130 ? 38.033 -11.358 -35.796 1.00 73.81 130 ARG A C 1
ATOM 1079 O O . ARG A 1 130 ? 39.087 -10.958 -36.271 1.00 73.81 130 ARG A O 1
ATOM 1086 N N . GLY A 1 131 ? 37.970 -12.319 -34.872 1.00 64.75 131 GLY A N 1
ATOM 1087 C CA . GLY A 1 131 ? 39.140 -12.972 -34.274 1.00 64.75 131 GLY A CA 1
ATOM 1088 C C . GLY A 1 131 ? 39.630 -14.216 -35.018 1.00 64.75 131 GLY A C 1
ATOM 1089 O O . GLY A 1 131 ? 40.820 -14.490 -34.982 1.00 64.75 131 GLY A O 1
ATOM 1090 N N . ASP A 1 132 ? 38.757 -14.918 -35.748 1.00 56.69 132 ASP A N 1
ATOM 1091 C CA . ASP A 1 132 ? 39.120 -16.148 -36.483 1.00 56.69 132 ASP A CA 1
ATOM 1092 C C . ASP A 1 132 ? 39.857 -15.901 -37.817 1.00 56.69 132 ASP A C 1
ATOM 1094 O O . ASP A 1 132 ? 40.203 -16.843 -38.524 1.00 56.69 132 ASP A O 1
ATOM 1098 N N . GLY A 1 133 ? 40.120 -14.641 -38.183 1.00 56.94 133 GLY A N 1
ATOM 1099 C CA . GLY A 1 133 ? 40.790 -14.282 -39.439 1.00 56.94 133 GLY A CA 1
ATOM 1100 C C . GLY A 1 133 ? 42.306 -14.068 -39.355 1.00 56.94 133 GLY A C 1
AT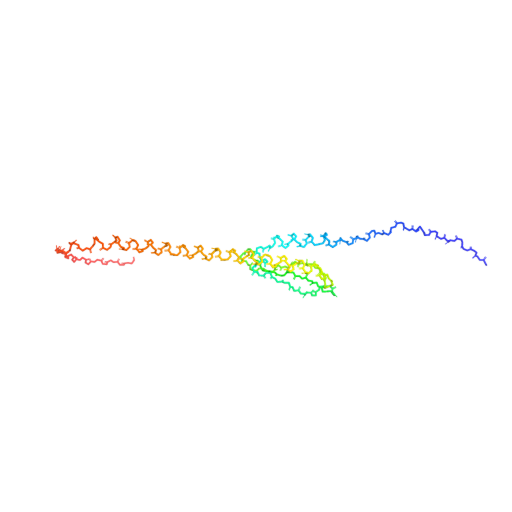OM 1101 O O . GLY A 1 133 ? 42.897 -13.728 -40.374 1.00 56.94 133 GLY A O 1
ATOM 1102 N N . LEU A 1 134 ? 42.932 -14.197 -38.176 1.00 58.22 134 LEU A N 1
ATOM 1103 C CA . LEU A 1 134 ? 44.333 -13.785 -37.957 1.00 58.22 134 LEU A CA 1
ATOM 1104 C C . LEU A 1 134 ? 45.281 -14.877 -37.422 1.00 58.22 134 LEU A C 1
ATOM 1106 O O . LEU A 1 134 ? 46.455 -14.588 -37.227 1.00 58.22 134 LEU A O 1
ATOM 1110 N N . GLU A 1 135 ? 44.838 -16.126 -37.240 1.00 58.03 135 GLU A N 1
ATOM 1111 C CA . GLU A 1 135 ? 45.709 -17.230 -36.787 1.00 58.03 135 GLU A CA 1
ATOM 1112 C C . GLU A 1 135 ? 45.568 -18.491 -37.656 1.00 58.03 135 GLU A C 1
ATOM 1114 O O . GLU A 1 135 ? 45.116 -19.533 -37.191 1.00 58.03 135 GLU A O 1
ATOM 1119 N N . ARG A 1 136 ? 45.971 -18.416 -38.931 1.00 54.47 136 ARG A N 1
ATOM 1120 C CA . ARG A 1 136 ? 46.485 -19.568 -39.703 1.00 54.47 136 ARG A CA 1
ATOM 1121 C C . ARG A 1 136 ? 47.397 -19.079 -40.828 1.00 54.47 136 ARG A C 1
ATOM 1123 O O . ARG A 1 136 ? 47.100 -19.282 -41.997 1.00 54.47 136 ARG A O 1
ATOM 1130 N N . ASP A 1 137 ? 48.500 -18.435 -40.473 1.00 57.72 137 ASP A N 1
ATOM 1131 C CA . ASP A 1 137 ? 49.649 -18.400 -41.372 1.00 57.72 137 ASP A CA 1
ATOM 1132 C C . ASP A 1 137 ? 50.937 -18.385 -40.541 1.00 57.72 137 ASP A C 1
ATOM 1134 O O . ASP A 1 137 ? 51.091 -17.557 -39.645 1.00 57.72 137 ASP A O 1
ATOM 1138 N N . GLY A 1 138 ? 51.823 -19.349 -40.788 1.00 60.31 138 GLY A N 1
ATOM 1139 C CA . GLY A 1 138 ? 53.186 -19.353 -40.250 1.00 60.31 138 GLY A CA 1
ATOM 1140 C C . GLY A 1 138 ? 53.424 -20.059 -38.909 1.00 60.31 138 GLY A C 1
ATOM 1141 O O . GLY A 1 138 ? 53.786 -19.423 -37.921 1.00 60.31 138 GLY A O 1
ATOM 1142 N N . ARG A 1 139 ? 53.352 -21.397 -38.883 1.00 53.66 139 ARG A N 1
ATOM 1143 C CA . ARG A 1 139 ? 54.204 -22.196 -37.978 1.00 53.66 139 ARG A CA 1
ATOM 1144 C C . ARG A 1 139 ? 54.806 -23.387 -38.724 1.00 53.66 139 ARG A C 1
ATOM 1146 O O . ARG A 1 139 ? 54.432 -24.529 -38.484 1.00 53.66 139 ARG A O 1
ATOM 1153 N N . GLU A 1 140 ? 55.733 -23.080 -39.623 1.00 56.09 140 GLU A N 1
ATOM 1154 C CA . GLU A 1 140 ? 56.898 -23.931 -39.909 1.00 56.09 140 GLU A CA 1
ATOM 1155 C C . GLU A 1 140 ? 57.990 -23.490 -38.907 1.00 56.09 140 GLU A C 1
ATOM 1157 O O . GLU A 1 140 ? 58.167 -22.293 -38.695 1.00 56.09 140 GLU A O 1
ATOM 1162 N N . ASP A 1 141 ? 58.387 -24.370 -37.979 1.00 57.72 141 ASP A N 1
ATOM 1163 C CA . ASP A 1 141 ? 59.711 -25.035 -37.929 1.00 57.72 141 ASP A CA 1
ATOM 1164 C C . ASP A 1 141 ? 60.845 -24.031 -37.574 1.00 57.72 141 ASP A C 1
ATOM 1166 O O . ASP A 1 141 ? 60.990 -23.004 -38.219 1.00 57.72 141 ASP A O 1
ATOM 1170 N N . VAL A 1 142 ? 61.630 -24.141 -36.492 1.00 54.22 142 VAL A N 1
ATOM 1171 C CA . VAL A 1 142 ? 62.712 -25.116 -36.241 1.00 54.22 142 VAL A CA 1
ATOM 1172 C C . VAL A 1 142 ? 63.305 -24.856 -34.832 1.00 54.22 142 VAL A C 1
ATOM 1174 O O . VAL A 1 142 ? 63.493 -23.696 -34.475 1.00 54.22 142 VAL A O 1
ATOM 1177 N N . GLY A 1 143 ? 63.687 -25.923 -34.101 1.00 55.94 143 GLY A N 1
ATOM 1178 C CA . GLY A 1 143 ? 64.768 -25.960 -33.076 1.00 55.94 143 GLY A CA 1
ATOM 1179 C C . GLY A 1 143 ? 64.529 -25.194 -31.759 1.00 55.94 143 GLY A C 1
ATOM 1180 O O . GLY A 1 143 ? 63.799 -24.223 -31.707 1.00 55.94 143 GLY A O 1
ATOM 1181 N N . GLU A 1 144 ? 65.059 -25.523 -30.585 1.00 50.91 144 GLU A N 1
ATOM 1182 C CA . GLU A 1 144 ? 65.997 -26.522 -30.083 1.00 50.91 144 GLU A CA 1
ATOM 1183 C C . GLU A 1 144 ? 65.743 -26.620 -28.563 1.00 50.91 144 GLU A C 1
ATOM 1185 O O . GLU A 1 144 ? 65.327 -25.656 -27.916 1.00 50.91 144 GLU A O 1
ATOM 1190 N N . ARG A 1 145 ? 65.978 -27.795 -27.974 1.00 56.09 145 ARG A N 1
ATOM 1191 C CA . ARG A 1 145 ? 65.912 -28.016 -26.520 1.00 56.09 145 ARG A CA 1
ATOM 1192 C C . ARG A 1 145 ? 67.212 -27.549 -25.854 1.00 56.09 145 ARG A C 1
ATOM 1194 O O . ARG A 1 145 ? 68.264 -27.993 -26.301 1.00 56.09 145 ARG A O 1
ATOM 1201 N N . PRO A 1 146 ? 67.161 -26.901 -24.677 1.00 56.06 146 PRO A N 1
ATOM 1202 C CA . PRO A 1 146 ? 68.208 -27.076 -23.686 1.00 56.06 146 PRO A CA 1
ATOM 1203 C C . PRO A 1 146 ? 67.696 -27.899 -22.504 1.00 56.06 146 PRO A C 1
ATOM 1205 O O . PRO A 1 146 ? 66.689 -27.594 -21.863 1.00 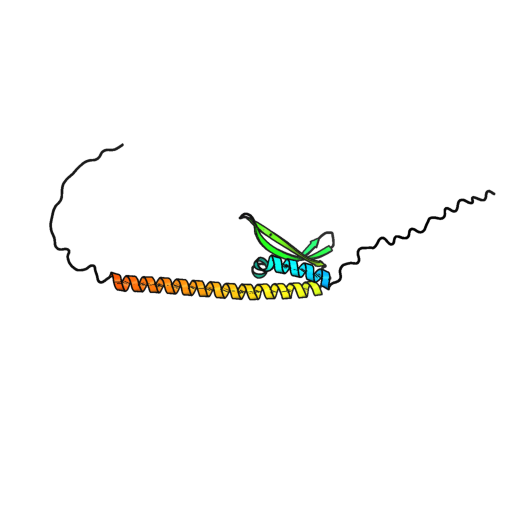56.06 146 PRO A O 1
ATOM 1208 N N . LEU A 1 147 ? 68.439 -28.969 -22.235 1.00 58.53 147 LEU A N 1
ATOM 1209 C CA . LEU A 1 147 ? 68.466 -29.677 -20.964 1.00 58.53 147 LEU A CA 1
ATOM 1210 C C . LEU A 1 147 ? 68.964 -28.706 -19.886 1.00 58.53 147 LEU A C 1
ATOM 1212 O O . LEU A 1 147 ? 69.994 -28.063 -20.063 1.00 58.53 147 LEU A O 1
ATOM 1216 N N . GLY A 1 148 ? 68.246 -28.611 -18.771 1.00 50.34 148 GLY A N 1
ATOM 1217 C CA . GLY A 1 148 ? 68.605 -27.720 -17.672 1.00 50.34 148 GLY A CA 1
ATOM 1218 C C . GLY A 1 148 ? 67.890 -28.100 -16.387 1.00 50.34 148 GLY A C 1
ATOM 1219 O O . GLY A 1 148 ? 66.970 -27.423 -15.948 1.00 50.34 148 GLY A O 1
ATOM 1220 N N . THR A 1 149 ? 68.297 -29.234 -15.825 1.00 64.12 149 THR A N 1
ATOM 1221 C CA . THR A 1 149 ? 68.066 -29.658 -14.440 1.00 64.12 149 THR A CA 1
ATOM 1222 C C . THR A 1 149 ? 68.400 -28.552 -13.440 1.00 64.12 149 THR A C 1
ATOM 1224 O O . THR A 1 149 ? 69.496 -28.002 -13.484 1.00 64.12 149 THR A O 1
ATOM 1227 N N . GLY A 1 150 ? 67.503 -28.301 -12.485 1.00 44.78 150 GLY A N 1
ATOM 1228 C CA . GLY A 1 150 ? 67.801 -27.445 -11.338 1.00 44.78 150 GLY A CA 1
ATOM 1229 C C . GLY A 1 150 ? 66.600 -27.221 -10.427 1.00 44.78 150 GLY A C 1
ATOM 1230 O O . GLY A 1 150 ? 66.007 -26.151 -10.446 1.00 44.78 150 GLY A O 1
ATOM 1231 N N . TRP A 1 151 ? 66.245 -28.228 -9.626 1.00 50.97 151 TRP A N 1
ATOM 1232 C CA . TRP A 1 151 ? 65.557 -27.985 -8.350 1.00 50.97 151 TRP A CA 1
ATOM 1233 C C . TRP A 1 151 ? 66.576 -27.380 -7.373 1.00 50.97 151 TRP A C 1
ATOM 1235 O O . TRP A 1 151 ? 67.747 -27.766 -7.420 1.00 50.97 151 TRP A O 1
ATOM 1245 N N . PRO A 1 152 ? 66.160 -26.472 -6.477 1.00 52.78 152 PRO A N 1
ATOM 1246 C CA . PRO A 1 152 ? 65.936 -26.943 -5.110 1.00 52.78 152 PRO A CA 1
ATOM 1247 C C . PRO A 1 152 ? 64.763 -26.270 -4.366 1.00 52.78 152 PRO A C 1
ATOM 1249 O O . PRO A 1 152 ? 64.443 -25.102 -4.562 1.00 52.78 152 PRO A O 1
ATOM 1252 N N . SER A 1 153 ? 64.165 -27.066 -3.476 1.00 45.31 153 SER A N 1
ATOM 1253 C CA . SER A 1 153 ? 63.444 -26.677 -2.247 1.00 45.31 153 SER A CA 1
ATOM 1254 C C . SER A 1 153 ? 64.459 -26.374 -1.120 1.00 45.31 153 SER A C 1
ATOM 1256 O O . SER A 1 153 ? 65.631 -26.717 -1.310 1.00 45.31 153 SER A O 1
ATOM 1258 N N . PRO A 1 154 ? 64.085 -25.855 0.070 1.00 59.38 154 PRO A N 1
ATOM 1259 C CA . PRO A 1 154 ? 62.751 -25.585 0.628 1.00 59.38 154 PRO A CA 1
ATOM 1260 C C . PRO A 1 154 ? 62.396 -24.106 0.836 1.00 59.38 154 PRO A C 1
ATOM 1262 O O . PRO A 1 154 ? 63.311 -23.269 0.995 1.00 59.38 154 PRO A O 1
#